Protein AF-A0A0F3GST8-F1 (afdb_monomer)

Mean predicted aligned error: 10.43 Å

Foldseek 3Di:
DPDDPPPCPPPPVVVVLVVLVVCLVVVQVVDPPPDPVNVVSVVSVVVSVVVVVVVVVVVVVVVVVVVVVVVVD

Sequence (73 aa):
MATGNTPIMDWSIFNGFRAMSANLAVEMPEAPQGGTLYRTLFLSALLLFFFTFALNTAAEIIRLRIKRKLRQL

Organism: NCBI:txid29290

Structure (mmCIF, N/CA/C/O backbone):
data_AF-A0A0F3GST8-F1
#
_entry.id   AF-A0A0F3GST8-F1
#
loop_
_atom_site.group_PDB
_atom_site.id
_atom_site.type_symbol
_atom_site.label_atom_id
_atom_site.label_alt_id
_atom_site.label_comp_id
_atom_site.label_asym_id
_atom_site.label_entity_id
_atom_site.label_seq_id
_atom_site.pdbx_PDB_ins_code
_atom_site.Cartn_x
_atom_site.Cartn_y
_atom_site.Cartn_z
_atom_site.occupancy
_atom_site.B_iso_or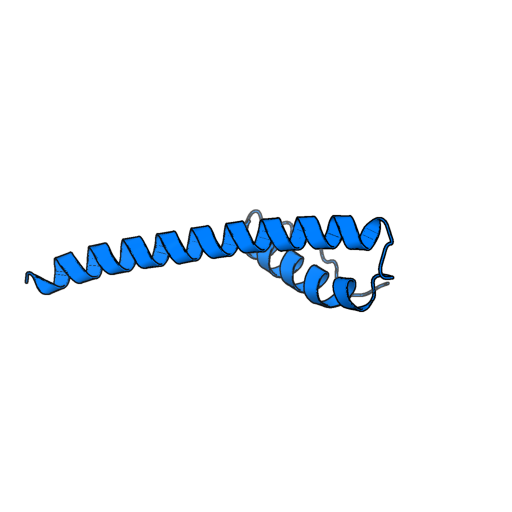_equiv
_atom_site.auth_seq_id
_atom_site.auth_comp_id
_atom_site.auth_asym_id
_atom_site.auth_atom_id
_atom_site.pdbx_PDB_model_num
ATOM 1 N N . MET A 1 1 ? 24.537 5.062 -11.773 1.00 45.31 1 MET A N 1
ATOM 2 C CA . MET A 1 1 ? 23.873 6.136 -11.004 1.00 45.31 1 MET A CA 1
ATOM 3 C C . MET A 1 1 ? 24.469 6.134 -9.606 1.00 45.31 1 MET A C 1
ATOM 5 O O . MET A 1 1 ? 24.432 5.104 -8.949 1.00 45.31 1 MET A O 1
ATOM 9 N N . ALA A 1 2 ? 25.113 7.233 -9.210 1.00 42.41 2 ALA A N 1
ATOM 10 C CA . ALA A 1 2 ? 25.788 7.410 -7.923 1.00 42.41 2 ALA A CA 1
ATOM 11 C C . ALA A 1 2 ? 25.042 8.484 -7.118 1.00 42.41 2 ALA A C 1
ATOM 13 O O . ALA A 1 2 ? 25.532 9.592 -6.915 1.00 42.41 2 ALA A O 1
ATOM 14 N N . THR A 1 3 ? 23.798 8.183 -6.740 1.00 46.50 3 THR A N 1
ATOM 15 C CA . THR A 1 3 ? 22.947 9.108 -5.984 1.00 46.50 3 THR A CA 1
ATOM 16 C C . THR A 1 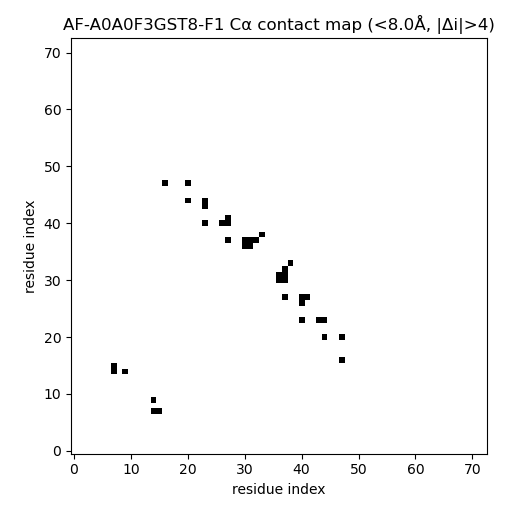3 ? 22.038 8.304 -5.052 1.00 46.50 3 THR A C 1
ATOM 18 O O . THR A 1 3 ? 21.043 7.745 -5.487 1.00 46.50 3 THR A O 1
ATOM 21 N N . GLY A 1 4 ? 22.398 8.223 -3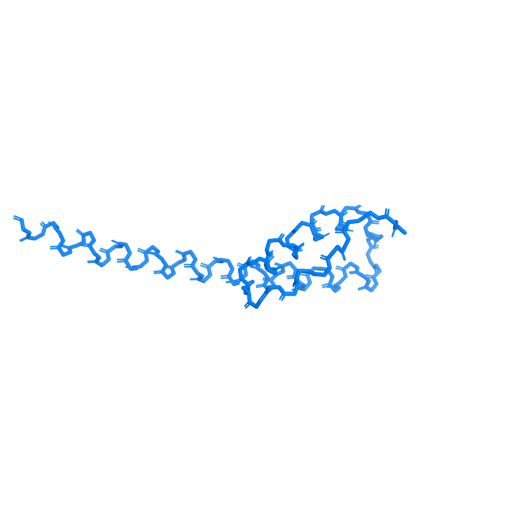.767 1.00 39.56 4 GLY A N 1
ATOM 22 C CA . GLY A 1 4 ? 21.400 8.167 -2.690 1.00 39.56 4 GLY A CA 1
ATOM 23 C C . GLY A 1 4 ? 20.750 6.836 -2.288 1.00 39.56 4 GLY A C 1
ATOM 24 O O . GLY A 1 4 ? 19.721 6.894 -1.627 1.00 39.56 4 GLY A O 1
ATOM 25 N N . ASN A 1 5 ? 21.325 5.664 -2.571 1.00 47.12 5 ASN A N 1
ATOM 26 C CA . ASN A 1 5 ? 20.861 4.397 -1.976 1.00 47.12 5 ASN A CA 1
ATOM 27 C C . ASN A 1 5 ? 21.568 4.099 -0.647 1.00 47.12 5 ASN A C 1
ATOM 29 O O . ASN A 1 5 ? 22.100 3.002 -0.488 1.00 47.12 5 ASN A O 1
ATOM 33 N N . THR A 1 6 ? 21.619 5.041 0.305 1.00 50.41 6 THR A N 1
ATOM 34 C CA . THR A 1 6 ? 22.023 4.665 1.671 1.00 50.41 6 THR A CA 1
ATOM 35 C C . THR A 1 6 ? 21.067 3.549 2.085 1.00 50.41 6 THR A C 1
ATOM 37 O O . THR A 1 6 ? 19.863 3.814 2.141 1.00 50.41 6 THR A O 1
ATOM 40 N N . PRO A 1 7 ? 21.532 2.298 2.263 1.00 48.53 7 PRO A N 1
ATOM 41 C CA . PRO A 1 7 ? 20.626 1.209 2.551 1.00 48.53 7 PRO A CA 1
ATOM 42 C C . PRO A 1 7 ? 20.001 1.558 3.891 1.00 48.53 7 PRO A C 1
ATOM 44 O O . PRO A 1 7 ? 20.691 1.629 4.907 1.00 48.53 7 PRO A O 1
ATOM 47 N N . ILE A 1 8 ? 18.710 1.878 3.870 1.00 56.47 8 ILE A N 1
ATOM 48 C CA . ILE A 1 8 ? 17.937 2.108 5.078 1.00 56.47 8 ILE A CA 1
ATOM 49 C C . ILE A 1 8 ? 17.873 0.734 5.756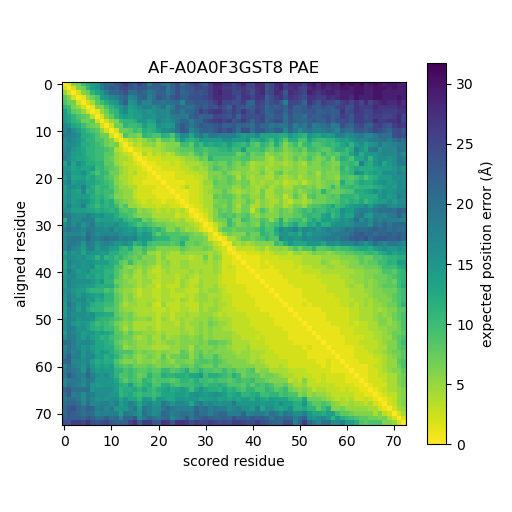 1.00 56.47 8 ILE A C 1
ATOM 51 O O . ILE A 1 8 ? 16.978 -0.059 5.495 1.00 56.47 8 ILE A O 1
ATOM 55 N N . MET A 1 9 ? 18.884 0.429 6.574 1.00 56.31 9 MET A N 1
ATOM 56 C CA . MET A 1 9 ? 18.984 -0.732 7.468 1.00 56.31 9 MET A CA 1
ATOM 57 C C . MET A 1 9 ? 18.130 -0.530 8.730 1.00 56.31 9 MET A C 1
ATOM 59 O O . MET A 1 9 ? 18.375 -1.135 9.768 1.00 56.31 9 MET A O 1
ATOM 63 N N . ASP A 1 10 ? 17.120 0.335 8.651 1.00 53.84 10 ASP A N 1
ATOM 64 C CA . ASP A 1 10 ? 16.096 0.451 9.672 1.00 53.84 10 ASP A CA 1
ATOM 65 C C . ASP A 1 10 ? 15.049 -0.630 9.410 1.00 53.84 10 ASP A C 1
ATOM 67 O O . ASP A 1 10 ? 14.420 -0.662 8.352 1.00 53.84 10 ASP A O 1
ATOM 71 N N . TRP A 1 11 ? 14.807 -1.492 10.398 1.00 55.62 11 TRP A N 1
ATOM 72 C CA . TRP A 1 11 ? 13.811 -2.577 10.354 1.00 55.62 11 TRP A CA 1
ATOM 73 C C . TRP A 1 11 ? 12.353 -2.075 10.219 1.00 55.62 11 TRP A C 1
ATOM 75 O O . TRP A 1 11 ? 11.401 -2.856 10.277 1.00 55.62 11 TRP A O 1
ATOM 85 N N . SER A 1 12 ? 12.156 -0.762 10.050 1.00 59.94 12 SER A N 1
ATOM 86 C CA . SER A 1 12 ? 10.865 -0.119 9.836 1.00 59.94 12 SER A CA 1
ATOM 87 C C . SER A 1 12 ? 10.396 -0.336 8.399 1.00 59.94 12 SER A C 1
ATOM 89 O O . SER A 1 12 ? 10.726 0.409 7.476 1.00 59.94 12 SER A O 1
ATOM 91 N N . ILE A 1 13 ? 9.559 -1.356 8.226 1.00 61.31 13 ILE A N 1
ATOM 92 C CA . ILE A 1 13 ? 8.924 -1.748 6.958 1.00 61.31 13 ILE A CA 1
ATOM 93 C C . ILE A 1 13 ? 8.213 -0.545 6.289 1.00 61.31 13 ILE A C 1
ATOM 95 O O . ILE A 1 13 ? 8.167 -0.436 5.065 1.00 61.31 13 ILE A O 1
ATOM 99 N N . PHE A 1 14 ? 7.742 0.426 7.083 1.00 66.88 14 PHE A N 1
ATOM 100 C CA . PHE A 1 14 ? 7.126 1.669 6.604 1.00 66.88 14 PHE A CA 1
ATOM 101 C C . PHE A 1 14 ? 8.086 2.585 5.827 1.00 66.88 14 PHE A C 1
ATOM 103 O O . PHE A 1 14 ? 7.668 3.214 4.853 1.00 66.88 14 PHE A O 1
ATOM 110 N N . ASN A 1 15 ? 9.368 2.640 6.204 1.00 64.94 15 ASN A N 1
ATOM 111 C CA . ASN A 1 15 ? 10.377 3.397 5.455 1.00 64.94 15 ASN A CA 1
ATOM 112 C C . ASN A 1 15 ? 10.695 2.726 4.110 1.00 64.94 15 ASN A C 1
ATOM 114 O O . ASN A 1 15 ? 10.874 3.418 3.107 1.00 64.94 15 ASN A O 1
ATOM 118 N N . GLY A 1 16 ? 10.675 1.389 4.069 1.00 70.88 16 GLY A N 1
ATOM 119 C CA . GLY A 1 16 ? 10.844 0.612 2.839 1.00 70.88 16 GLY A CA 1
ATOM 120 C C . GLY A 1 16 ? 9.774 0.921 1.788 1.00 70.88 16 GLY A C 1
ATOM 121 O O . GLY A 1 16 ? 10.108 1.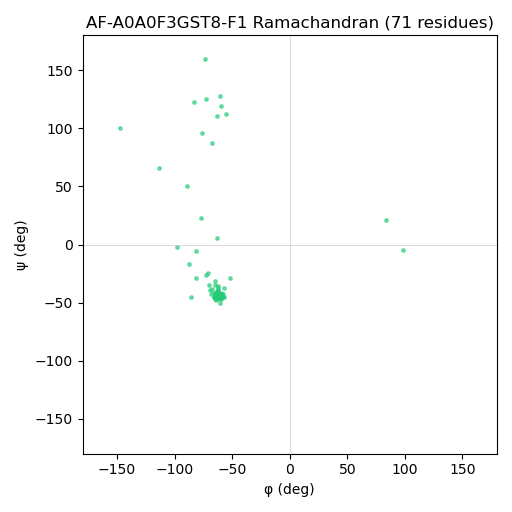169 0.631 1.00 70.88 16 GLY A O 1
ATOM 122 N N . PHE A 1 17 ? 8.499 1.013 2.185 1.00 74.19 17 PHE A N 1
ATOM 123 C CA . PHE A 1 17 ? 7.408 1.368 1.265 1.00 74.19 17 PHE A CA 1
ATOM 124 C C . PHE A 1 17 ? 7.562 2.767 0.658 1.00 74.19 17 PHE A C 1
ATOM 126 O O . PHE A 1 17 ? 7.281 2.964 -0.524 1.00 74.19 17 PHE A O 1
ATOM 133 N N . ARG A 1 18 ? 8.048 3.738 1.441 1.00 77.44 18 ARG A N 1
ATOM 134 C CA . ARG A 1 18 ? 8.299 5.101 0.952 1.00 77.44 18 ARG A CA 1
ATOM 135 C C . ARG A 1 18 ? 9.418 5.133 -0.087 1.00 77.44 18 ARG A C 1
ATOM 137 O O . ARG A 1 18 ? 9.260 5.782 -1.119 1.00 77.44 18 ARG A O 1
ATOM 144 N N . ALA A 1 19 ? 10.519 4.430 0.174 1.00 77.75 19 ALA A N 1
ATOM 145 C CA . ALA A 1 19 ? 11.628 4.314 -0.770 1.00 77.75 19 ALA A CA 1
ATOM 146 C C . ALA A 1 19 ? 11.197 3.594 -2.061 1.00 77.75 19 ALA A C 1
ATOM 148 O O . ALA A 1 19 ? 11.504 4.051 -3.158 1.00 77.75 19 ALA A O 1
ATOM 149 N N . MET A 1 20 ? 10.404 2.525 -1.939 1.00 76.69 20 MET A N 1
ATOM 150 C CA . MET A 1 20 ? 9.873 1.777 -3.080 1.00 76.69 20 MET A CA 1
ATOM 151 C C . MET A 1 20 ? 8.940 2.631 -3.956 1.00 76.69 20 MET A C 1
ATOM 153 O O . MET A 1 20 ? 9.093 2.628 -5.175 1.00 76.69 20 MET A O 1
ATOM 157 N N . SER A 1 21 ? 8.034 3.416 -3.355 1.00 81.19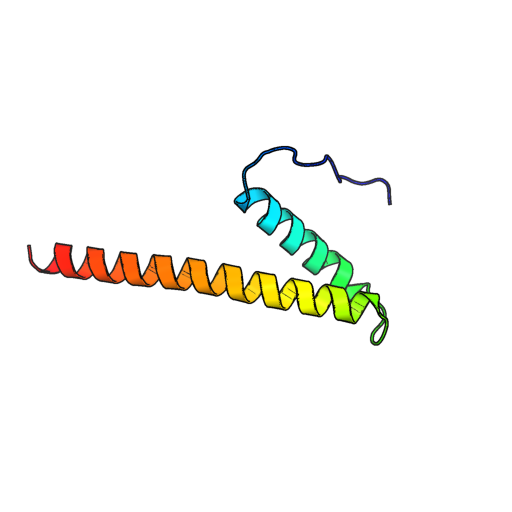 21 SER A N 1
ATOM 158 C CA . SER A 1 21 ? 7.199 4.394 -4.077 1.00 81.19 21 SER A CA 1
ATOM 159 C C . SER A 1 21 ? 8.032 5.428 -4.835 1.00 81.19 21 SER A C 1
ATOM 161 O O . SER A 1 21 ? 7.696 5.767 -5.967 1.00 81.19 21 SER A O 1
ATOM 163 N N . ALA A 1 22 ? 9.102 5.943 -4.220 1.00 79.38 22 ALA A N 1
ATOM 164 C CA . ALA A 1 22 ? 9.964 6.945 -4.842 1.00 79.38 22 ALA A CA 1
ATOM 165 C C . ALA A 1 22 ? 10.701 6.376 -6.063 1.00 79.38 22 ALA A C 1
ATOM 167 O O . ALA A 1 22 ? 10.683 6.997 -7.123 1.00 79.38 22 ALA A O 1
ATOM 168 N N . ASN A 1 23 ? 11.267 5.171 -5.946 1.00 81.00 23 ASN A N 1
ATOM 169 C CA . ASN A 1 23 ? 11.928 4.502 -7.068 1.00 81.00 23 ASN A CA 1
ATOM 170 C C . ASN A 1 23 ? 10.942 4.191 -8.197 1.00 81.00 23 ASN A C 1
ATOM 172 O O . ASN A 1 23 ? 11.234 4.467 -9.353 1.00 81.00 23 ASN A O 1
ATOM 176 N N . LEU A 1 24 ? 9.740 3.707 -7.873 1.00 82.75 24 LEU A N 1
ATOM 177 C CA . LEU A 1 24 ? 8.676 3.496 -8.857 1.00 82.75 24 LEU A CA 1
ATOM 178 C C . LEU A 1 24 ? 8.314 4.777 -9.617 1.00 82.75 24 LEU A C 1
ATOM 180 O O . LEU A 1 24 ? 8.187 4.741 -10.836 1.00 82.75 24 LEU A O 1
ATOM 184 N N . ALA A 1 25 ? 8.168 5.903 -8.917 1.00 79.69 25 ALA A N 1
ATOM 185 C CA . ALA A 1 25 ? 7.822 7.181 -9.535 1.00 79.69 25 ALA A CA 1
ATOM 186 C C . ALA A 1 25 ? 8.912 7.709 -10.485 1.00 79.69 25 ALA A C 1
ATOM 188 O O . ALA A 1 25 ? 8.585 8.383 -11.459 1.00 79.69 25 ALA A O 1
ATOM 189 N N . VAL A 1 26 ? 10.182 7.403 -10.206 1.00 77.62 26 VAL A N 1
ATOM 190 C CA . VAL A 1 26 ? 11.332 7.828 -11.020 1.00 77.62 26 VAL A CA 1
ATOM 191 C C . VAL A 1 26 ? 11.590 6.863 -12.179 1.00 77.62 26 VAL A C 1
ATOM 193 O O . VAL A 1 26 ? 11.759 7.297 -13.312 1.00 77.62 26 VAL A O 1
ATOM 196 N N . GLU A 1 27 ? 11.572 5.554 -11.928 1.00 77.69 27 GLU A N 1
ATOM 197 C CA . GLU A 1 27 ? 11.949 4.542 -12.922 1.00 77.69 27 GLU A CA 1
ATOM 198 C C . GLU A 1 27 ? 10.821 4.207 -13.910 1.00 77.69 27 GLU A C 1
ATOM 200 O O . GLU A 1 27 ? 11.098 3.849 -15.052 1.00 77.69 27 GLU A O 1
ATOM 205 N N . MET A 1 28 ? 9.543 4.328 -13.526 1.00 74.75 28 MET A N 1
ATOM 206 C CA . MET A 1 28 ? 8.423 4.070 -14.446 1.00 74.75 28 MET A CA 1
ATOM 207 C C . MET A 1 28 ? 8.392 4.954 -15.704 1.00 74.75 28 MET A C 1
ATOM 209 O O . MET A 1 28 ? 8.158 4.398 -16.778 1.00 74.75 28 MET A O 1
ATOM 213 N N . PRO A 1 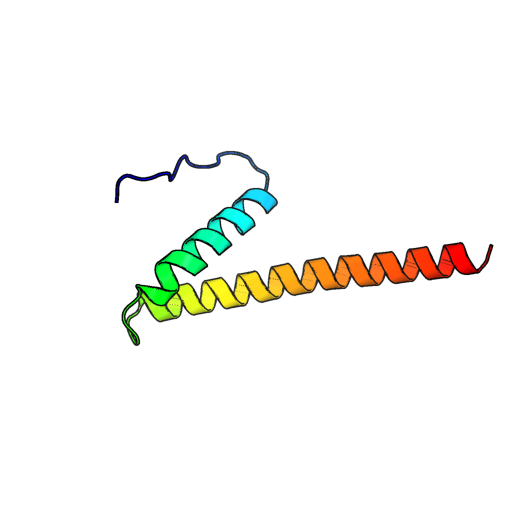29 ? 8.583 6.287 -15.629 1.00 71.81 29 PRO A N 1
ATOM 214 C CA . PRO A 1 29 ? 8.607 7.134 -16.822 1.00 71.81 29 PRO A CA 1
ATOM 215 C C . PRO A 1 29 ? 9.864 6.938 -17.684 1.00 71.81 29 PRO A C 1
ATOM 217 O O . PRO A 1 29 ? 9.810 7.184 -18.886 1.00 71.81 29 PRO A O 1
ATOM 220 N N . GLU A 1 30 ? 10.972 6.479 -17.097 1.00 71.00 30 GLU A N 1
ATOM 221 C CA . GLU A 1 30 ? 12.229 6.213 -17.813 1.00 71.00 30 GLU A CA 1
ATOM 222 C C . GLU A 1 30 ? 12.295 4.793 -18.406 1.00 71.00 30 GLU A C 1
ATOM 224 O O . GLU A 1 30 ? 13.110 4.520 -19.291 1.00 71.00 30 GLU A O 1
ATOM 229 N N . ALA A 1 31 ? 11.432 3.875 -17.957 1.00 73.88 31 ALA A N 1
ATOM 230 C CA . ALA A 1 31 ? 11.420 2.500 -18.436 1.00 73.88 31 ALA A CA 1
ATOM 231 C C . ALA A 1 31 ? 10.860 2.403 -19.872 1.00 73.88 31 ALA A C 1
ATOM 233 O O . ALA A 1 31 ? 9.717 2.804 -20.123 1.00 73.88 31 ALA A O 1
ATOM 234 N N . PRO A 1 32 ? 11.602 1.799 -20.824 1.00 71.31 32 PRO A N 1
ATOM 235 C CA . PRO A 1 32 ? 11.111 1.607 -22.182 1.00 71.31 32 PRO A CA 1
ATOM 236 C C . PRO A 1 32 ? 9.850 0.734 -22.186 1.00 71.31 32 PRO A C 1
ATOM 238 O O . PRO A 1 32 ? 9.814 -0.371 -21.630 1.00 71.31 32 PRO A O 1
ATOM 241 N N . GLN A 1 33 ? 8.807 1.249 -22.836 1.00 64.00 33 GLN A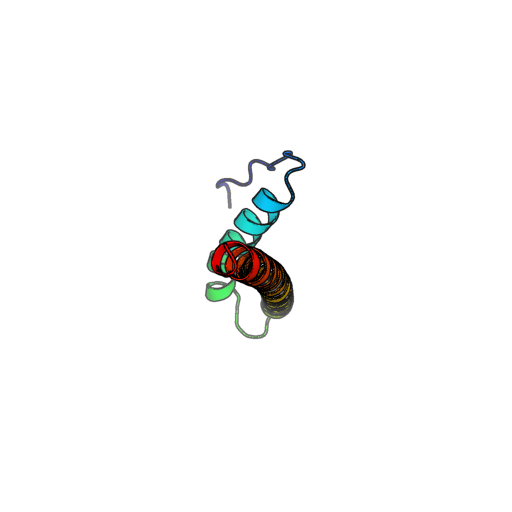 N 1
ATOM 242 C CA . GLN A 1 33 ? 7.494 0.619 -22.927 1.00 64.00 33 GLN A CA 1
ATOM 243 C C . GLN A 1 33 ? 7.628 -0.752 -23.609 1.00 64.00 33 GLN A C 1
ATOM 245 O O . GLN A 1 33 ? 8.083 -0.853 -24.745 1.00 64.00 33 GLN A O 1
ATOM 250 N N . GLY A 1 34 ? 7.263 -1.821 -22.895 1.00 67.69 34 GLY A N 1
ATOM 251 C CA . GLY A 1 34 ? 7.336 -3.201 -23.394 1.00 67.69 34 GLY A CA 1
ATOM 252 C C . GLY A 1 34 ? 8.569 -4.005 -22.961 1.00 67.69 34 GLY A C 1
ATOM 253 O O . GLY A 1 34 ? 8.611 -5.208 -23.216 1.00 67.69 34 GLY A O 1
ATOM 254 N N . GLY A 1 35 ? 9.531 -3.397 -22.257 1.00 76.56 35 GLY A N 1
ATOM 255 C CA . GLY A 1 35 ? 10.675 -4.111 -21.680 1.00 76.56 35 GLY A CA 1
ATOM 256 C C . GLY A 1 35 ? 10.319 -4.950 -20.444 1.00 76.56 35 GLY A C 1
ATOM 257 O O . GLY A 1 35 ? 9.326 -4.700 -19.756 1.00 76.56 35 GLY A O 1
ATOM 258 N N . THR A 1 36 ? 11.161 -5.930 -20.106 1.00 77.75 36 THR A N 1
ATOM 259 C CA . THR A 1 36 ? 11.005 -6.756 -18.891 1.00 77.75 36 THR A CA 1
ATOM 260 C C . THR A 1 36 ? 10.972 -5.904 -17.617 1.00 77.75 36 THR A C 1
ATOM 262 O O . THR A 1 36 ? 10.173 -6.169 -16.723 1.00 77.75 36 THR A O 1
ATOM 265 N N . LEU A 1 37 ? 11.769 -4.828 -17.567 1.00 79.44 37 LEU A N 1
ATOM 266 C CA . LEU A 1 37 ? 11.809 -3.881 -16.448 1.00 79.44 37 LEU A CA 1
ATOM 267 C C . LEU A 1 37 ? 10.453 -3.195 -16.210 1.00 79.44 37 LEU A C 1
ATOM 269 O O . LEU A 1 37 ? 9.994 -3.131 -15.073 1.00 79.44 37 LEU A O 1
ATOM 273 N N . TYR A 1 38 ? 9.775 -2.764 -17.279 1.00 81.69 38 TYR A N 1
ATOM 274 C CA . TYR A 1 38 ? 8.456 -2.130 -17.194 1.00 81.69 38 TYR A CA 1
ATOM 275 C C . TYR A 1 38 ? 7.425 -3.055 -16.532 1.00 81.69 38 TYR A C 1
ATOM 277 O O . TYR A 1 38 ? 6.662 -2.627 -15.670 1.00 81.69 38 TYR A O 1
ATOM 285 N N . ARG A 1 39 ? 7.433 -4.350 -16.880 1.00 82.56 39 ARG A N 1
ATOM 286 C CA . ARG A 1 39 ? 6.511 -5.343 -16.300 1.00 82.56 39 ARG A CA 1
ATOM 287 C C . ARG A 1 39 ? 6.768 -5.559 -14.808 1.00 82.56 39 ARG A C 1
ATOM 289 O O . ARG A 1 39 ? 5.820 -5.626 -14.030 1.00 82.56 39 ARG A O 1
ATOM 296 N N . THR A 1 40 ? 8.036 -5.637 -14.408 1.00 84.25 40 THR A N 1
ATOM 297 C CA . THR A 1 40 ? 8.425 -5.815 -13.002 1.00 84.25 40 T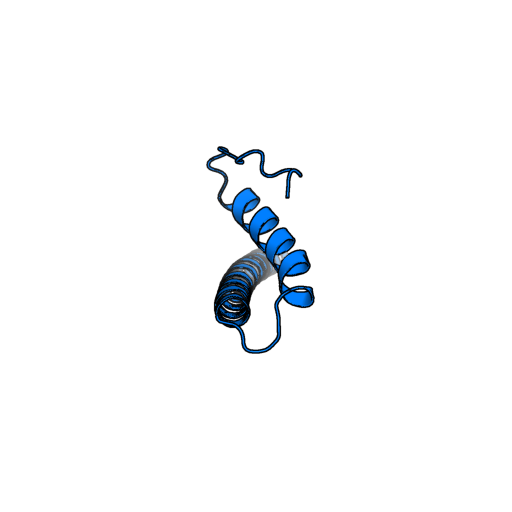HR A CA 1
ATOM 298 C C . THR A 1 40 ? 8.099 -4.580 -12.163 1.00 84.25 40 THR A C 1
ATOM 300 O O . THR A 1 40 ? 7.545 -4.717 -11.071 1.00 84.25 40 THR A O 1
ATOM 303 N N . LEU A 1 41 ? 8.370 -3.377 -12.681 1.00 85.31 41 LEU A N 1
ATOM 304 C CA . LEU A 1 41 ? 7.966 -2.117 -12.050 1.00 85.31 41 LEU A CA 1
ATOM 305 C C . LEU A 1 41 ? 6.444 -2.046 -11.921 1.00 85.31 41 LEU A C 1
ATOM 307 O O . LEU A 1 41 ? 5.931 -1.744 -10.850 1.00 85.31 41 LEU A O 1
ATOM 311 N N . PHE A 1 42 ? 5.701 -2.407 -12.966 1.00 85.25 42 PHE A N 1
ATOM 312 C CA . PHE A 1 42 ? 4.241 -2.409 -12.925 1.00 85.25 42 PHE A CA 1
ATOM 313 C C . PHE A 1 42 ? 3.678 -3.341 -11.847 1.00 85.25 42 PHE A C 1
ATOM 315 O O . PHE A 1 42 ? 2.827 -2.935 -11.055 1.00 85.25 42 PHE A O 1
ATOM 322 N N . LEU A 1 43 ? 4.192 -4.569 -11.761 1.00 88.25 43 LEU A N 1
ATOM 323 C CA . LEU A 1 43 ? 3.792 -5.520 -10.725 1.00 88.25 43 LEU A CA 1
ATOM 324 C C . LEU A 1 43 ? 4.132 -5.004 -9.318 1.00 88.25 43 LEU A C 1
ATOM 326 O O . LEU A 1 43 ? 3.319 -5.110 -8.401 1.00 88.25 43 LEU A O 1
ATOM 330 N N . SER A 1 44 ? 5.301 -4.382 -9.168 1.00 86.31 44 SER A N 1
ATOM 331 C CA . SER A 1 44 ? 5.748 -3.764 -7.917 1.00 86.31 44 SER A CA 1
ATOM 332 C C . SER A 1 44 ? 4.839 -2.603 -7.491 1.00 86.31 44 SER A C 1
ATOM 334 O O . SER A 1 44 ? 4.453 -2.524 -6.325 1.00 86.31 44 SER A O 1
ATOM 336 N N . ALA A 1 45 ? 4.428 -1.746 -8.433 1.00 86.69 45 ALA A N 1
ATOM 337 C CA . ALA A 1 45 ? 3.484 -0.654 -8.190 1.00 86.69 45 ALA A CA 1
ATOM 338 C C . ALA A 1 45 ? 2.111 -1.162 -7.753 1.00 86.69 45 ALA A C 1
ATOM 340 O O . ALA A 1 45 ? 1.512 -0.629 -6.821 1.00 86.69 45 ALA A O 1
ATOM 341 N N . LEU A 1 46 ? 1.620 -2.211 -8.412 1.00 90.06 46 LEU A N 1
ATOM 342 C CA . LEU A 1 46 ? 0.323 -2.808 -8.123 1.00 90.06 46 LEU A CA 1
ATOM 343 C C . LEU A 1 46 ? 0.298 -3.415 -6.714 1.00 90.06 46 LEU A C 1
ATOM 345 O O . LEU A 1 46 ? -0.640 -3.172 -5.957 1.00 90.06 46 LEU A O 1
ATOM 349 N N . LEU A 1 47 ? 1.351 -4.134 -6.318 1.00 89.38 47 LEU A N 1
ATOM 350 C CA . LEU A 1 47 ? 1.485 -4.657 -4.954 1.00 89.38 47 LEU A CA 1
ATOM 351 C C . LEU A 1 47 ? 1.505 -3.536 -3.911 1.00 89.38 47 LEU A C 1
ATOM 353 O O . LEU A 1 47 ? 0.793 -3.602 -2.906 1.00 89.38 47 LEU A O 1
ATOM 357 N N . LEU A 1 48 ? 2.285 -2.488 -4.169 1.00 88.88 48 LEU A N 1
ATOM 358 C CA . LEU A 1 48 ? 2.386 -1.333 -3.286 1.00 88.88 48 LEU A CA 1
ATOM 359 C C . LEU A 1 48 ? 1.048 -0.598 -3.141 1.00 88.88 48 LEU A C 1
ATOM 361 O O . LEU A 1 48 ? 0.676 -0.192 -2.036 1.00 88.88 48 LEU A O 1
ATOM 365 N N . PHE A 1 49 ? 0.298 -0.477 -4.238 1.00 88.50 49 PHE A N 1
ATOM 366 C CA . PHE A 1 49 ? -1.051 0.074 -4.247 1.00 88.50 49 PHE A CA 1
ATOM 367 C C . PHE A 1 49 ? -1.993 -0.745 -3.364 1.00 88.50 49 PHE A C 1
ATOM 369 O O . PHE A 1 49 ? -2.637 -0.172 -2.488 1.00 88.50 49 PHE A O 1
ATOM 376 N N . PHE A 1 50 ? -2.034 -2.072 -3.522 1.00 92.75 50 PHE A N 1
ATOM 377 C CA . PHE A 1 50 ? -2.879 -2.932 -2.685 1.00 92.75 50 PHE A CA 1
ATOM 378 C C . PHE A 1 50 ? -2.527 -2.825 -1.206 1.00 92.75 50 PHE A C 1
ATOM 380 O O . PHE A 1 50 ? -3.425 -2.735 -0.370 1.00 92.75 50 PHE A O 1
ATOM 387 N N . PHE A 1 51 ? -1.238 -2.787 -0.875 1.00 87.81 51 PHE A N 1
ATOM 388 C CA . PHE A 1 51 ? -0.796 -2.660 0.508 1.00 87.81 51 PHE A CA 1
ATOM 389 C C . PHE A 1 51 ? -1.211 -1.313 1.114 1.00 87.81 51 PHE A C 1
ATOM 391 O O . PHE A 1 51 ? -1.804 -1.257 2.193 1.00 87.81 51 PHE A O 1
ATOM 398 N N . THR A 1 52 ? -0.974 -0.224 0.379 1.00 87.31 52 THR A N 1
ATOM 399 C CA . THR A 1 52 ? -1.370 1.130 0.785 1.00 87.31 52 THR A CA 1
ATOM 400 C C . THR A 1 52 ? -2.885 1.225 0.938 1.00 87.31 52 THR A C 1
ATOM 402 O O . THR A 1 52 ? -3.379 1.750 1.936 1.00 87.31 52 THR A O 1
ATOM 405 N N . PHE A 1 53 ? -3.637 0.679 -0.014 1.00 91.38 53 PHE A N 1
ATOM 406 C CA . PHE A 1 53 ? -5.093 0.659 0.011 1.00 91.38 53 PHE A CA 1
ATOM 407 C C . PHE A 1 53 ? -5.631 -0.137 1.203 1.00 91.38 53 PHE A C 1
ATOM 409 O O . PHE A 1 53 ? -6.506 0.353 1.917 1.00 91.38 53 PHE A O 1
ATOM 416 N N . ALA A 1 54 ? -5.088 -1.328 1.469 1.00 92.69 54 ALA A N 1
ATOM 417 C CA . ALA A 1 54 ? -5.504 -2.171 2.585 1.00 92.69 54 ALA A CA 1
ATOM 418 C C . ALA A 1 54 ? -5.254 -1.491 3.938 1.00 92.69 54 ALA A C 1
ATOM 420 O O . ALA A 1 54 ? -6.153 -1.457 4.779 1.00 92.69 54 ALA A O 1
ATOM 421 N N . LEU A 1 55 ? -4.074 -0.892 4.132 1.00 90.31 55 LEU A N 1
ATOM 422 C CA . LEU A 1 55 ? -3.752 -0.159 5.358 1.00 90.31 55 LEU A CA 1
ATOM 423 C C . LEU A 1 55 ? -4.657 1.058 5.563 1.00 90.31 55 LEU A C 1
ATOM 425 O O . LEU A 1 55 ? -5.195 1.238 6.655 1.00 90.31 55 LEU A O 1
ATOM 429 N N . ASN A 1 56 ? -4.867 1.869 4.522 1.00 91.00 56 ASN A N 1
ATOM 430 C CA . ASN A 1 56 ? -5.762 3.025 4.606 1.00 91.00 56 ASN A CA 1
ATOM 431 C C . ASN A 1 56 ? -7.210 2.596 4.878 1.00 91.00 56 ASN A C 1
ATOM 433 O O . ASN A 1 56 ? -7.888 3.195 5.710 1.00 91.00 56 ASN A O 1
ATOM 437 N N . THR A 1 57 ? -7.669 1.518 4.240 1.00 93.00 57 THR A N 1
ATOM 438 C CA . THR A 1 57 ? -9.010 0.961 4.462 1.00 93.00 57 THR A CA 1
ATOM 439 C C . THR A 1 57 ? -9.167 0.460 5.897 1.00 93.00 57 THR A C 1
ATOM 441 O O . THR A 1 57 ? -10.157 0.777 6.554 1.00 93.00 57 THR A O 1
ATOM 444 N N . ALA A 1 58 ? -8.184 -0.271 6.427 1.00 92.81 58 ALA A N 1
ATOM 445 C CA . ALA A 1 58 ? -8.191 -0.725 7.815 1.00 92.81 58 ALA A CA 1
ATOM 446 C C . ALA A 1 58 ? -8.209 0.457 8.798 1.00 92.81 58 ALA A C 1
ATOM 448 O O . ALA A 1 58 ? -9.000 0.458 9.744 1.00 92.81 58 ALA A O 1
ATOM 449 N N . ALA A 1 59 ? -7.396 1.487 8.546 1.00 91.19 59 ALA A N 1
ATOM 450 C CA . ALA A 1 59 ? -7.376 2.707 9.346 1.00 91.19 59 ALA A CA 1
ATOM 451 C C . ALA A 1 59 ? -8.745 3.406 9.349 1.00 91.19 59 ALA A C 1
ATOM 453 O O . ALA A 1 59 ? -9.234 3.794 10.412 1.00 91.19 59 ALA A O 1
ATOM 454 N N . GLU A 1 60 ? -9.408 3.501 8.195 1.00 92.06 60 GLU A N 1
ATOM 455 C CA . GLU A 1 60 ? -10.736 4.110 8.089 1.00 92.06 60 GLU A CA 1
ATOM 456 C C . GLU A 1 60 ? -11.819 3.258 8.775 1.00 92.06 60 GLU A C 1
ATOM 458 O O . GLU A 1 60 ? -12.666 3.796 9.486 1.00 92.06 60 GLU A O 1
ATOM 463 N N . ILE A 1 61 ? -11.766 1.925 8.676 1.00 92.88 61 ILE A N 1
ATOM 464 C CA . ILE A 1 61 ? -12.682 1.028 9.406 1.00 92.88 61 ILE A CA 1
ATOM 465 C C . ILE A 1 61 ? -12.535 1.217 10.922 1.00 92.88 61 ILE A C 1
ATOM 467 O O . ILE A 1 61 ? -13.536 1.343 11.637 1.00 92.88 61 ILE A O 1
ATOM 471 N N . ILE A 1 62 ? -11.299 1.267 11.426 1.00 91.44 62 ILE A N 1
ATOM 472 C CA . ILE A 1 62 ? -11.017 1.517 12.845 1.00 91.44 62 ILE A CA 1
ATOM 473 C C . ILE A 1 62 ? -11.547 2.898 13.245 1.00 91.44 62 ILE A C 1
ATOM 475 O O . ILE A 1 62 ? -12.248 3.024 14.254 1.00 91.44 62 ILE A O 1
ATOM 479 N N . ARG A 1 63 ? -11.287 3.926 12.429 1.00 90.44 63 ARG A N 1
ATOM 480 C CA . ARG A 1 63 ? -11.766 5.295 12.647 1.00 90.44 63 ARG A CA 1
ATOM 481 C C . ARG A 1 63 ? -13.287 5.358 12.727 1.00 90.44 63 ARG A C 1
ATOM 483 O O . ARG A 1 63 ? -13.824 5.985 13.640 1.00 90.44 63 ARG A O 1
ATOM 490 N N . LEU A 1 64 ? -13.993 4.677 11.825 1.00 90.25 64 LEU A N 1
ATOM 491 C CA . LEU A 1 64 ? -15.452 4.584 11.838 1.00 90.25 64 LEU A CA 1
ATOM 492 C C . LEU A 1 64 ? -15.959 3.882 13.101 1.00 90.25 64 LEU A C 1
ATOM 494 O O . LEU A 1 64 ? -16.937 4.336 13.698 1.00 90.25 64 LEU A O 1
ATOM 498 N N . ARG A 1 65 ? -15.284 2.819 13.550 1.00 87.75 65 ARG A N 1
ATOM 499 C CA . ARG A 1 65 ? -15.640 2.090 14.774 1.00 87.75 65 ARG A CA 1
ATOM 500 C C . ARG A 1 65 ? -15.479 2.959 16.024 1.00 87.75 65 ARG A C 1
ATOM 502 O O . ARG A 1 65 ? -16.393 3.002 16.846 1.00 87.75 65 ARG A O 1
ATOM 509 N N . ILE A 1 66 ? -14.374 3.698 16.136 1.00 88.88 66 ILE A N 1
ATOM 510 C CA . ILE A 1 66 ? -14.129 4.649 17.235 1.00 88.88 66 ILE A CA 1
ATOM 511 C C . ILE A 1 66 ? -15.151 5.790 17.191 1.00 88.88 66 ILE A C 1
ATOM 513 O O . ILE A 1 66 ? -15.784 6.091 18.202 1.00 88.88 66 ILE A O 1
ATOM 517 N N . LYS A 1 67 ? -15.380 6.386 16.014 1.00 86.12 67 LYS A N 1
ATOM 518 C CA . LYS A 1 67 ? -16.333 7.491 15.840 1.00 86.12 67 LYS A CA 1
ATOM 519 C C . LYS A 1 67 ? -17.767 7.076 16.164 1.00 86.12 67 LYS A C 1
ATOM 521 O O . LYS A 1 67 ? -18.510 7.892 16.690 1.00 86.12 67 LYS A O 1
ATOM 526 N N . ARG A 1 68 ? -18.176 5.836 15.865 1.00 81.19 68 ARG A N 1
ATOM 527 C CA . ARG A 1 68 ? -19.485 5.303 16.289 1.00 81.19 68 ARG A CA 1
ATOM 528 C C . ARG A 1 68 ? -19.583 5.193 17.810 1.00 81.19 68 ARG A C 1
ATOM 530 O O . ARG A 1 68 ? -20.605 5.579 18.357 1.00 81.19 68 ARG A O 1
ATOM 537 N N . LYS A 1 69 ? -18.519 4.736 18.478 1.00 74.19 69 LYS A N 1
ATOM 538 C CA . LYS A 1 69 ? -18.478 4.579 19.939 1.00 74.19 69 LYS A CA 1
ATOM 539 C C . LYS A 1 69 ? -18.511 5.922 20.680 1.00 74.19 69 LYS A C 1
ATOM 541 O O . LYS A 1 69 ? -19.186 6.038 21.690 1.00 74.19 69 LYS A O 1
ATOM 546 N N . LEU A 1 70 ? -17.827 6.938 20.148 1.00 72.56 70 LEU A N 1
ATOM 547 C CA . LEU A 1 70 ? -17.826 8.300 20.700 1.00 72.56 70 LEU A CA 1
ATOM 548 C C . LEU A 1 70 ? -19.139 9.055 20.470 1.00 72.56 70 LEU A C 1
ATOM 550 O O . LEU A 1 70 ? -19.446 9.951 21.234 1.00 72.56 70 LEU A O 1
ATOM 554 N N . ARG A 1 71 ? -19.908 8.714 19.427 1.00 70.06 71 ARG A N 1
ATOM 555 C CA . ARG A 1 71 ? -21.194 9.371 19.125 1.00 70.06 71 ARG A CA 1
ATOM 556 C C . ARG A 1 71 ? -22.372 8.836 19.950 1.00 70.06 71 ARG A C 1
ATOM 558 O O . ARG A 1 71 ? -23.481 9.322 19.778 1.00 70.06 71 ARG A O 1
ATOM 565 N N . GLN A 1 72 ? -22.146 7.784 20.739 1.00 58.88 72 GLN A N 1
ATOM 566 C CA . GLN A 1 72 ? -23.127 7.188 21.654 1.00 58.88 72 GLN A CA 1
ATOM 567 C C . GLN A 1 72 ? -22.957 7.674 23.108 1.00 58.88 72 GLN A C 1
ATOM 569 O O . GLN A 1 72 ? -23.739 7.265 23.961 1.00 58.88 72 GLN A O 1
ATOM 574 N N . LEU A 1 73 ? -21.949 8.512 23.372 1.00 53.03 73 LEU A N 1
ATOM 575 C CA . LEU A 1 73 ? -21.771 9.293 24.600 1.00 53.03 73 LEU A CA 1
ATOM 576 C C . LEU A 1 73 ? -22.259 10.722 24.349 1.00 53.03 73 LEU A C 1
ATOM 578 O O . LEU A 1 73 ? -22.809 11.309 25.301 1.00 53.03 73 LEU A O 1
#

Nearest PDB structures (foldseek):
  6jqa-assembly1_B  TM=3.653E-01  e=2.371E+00  Onion yellows phytoplasma OY-W

Secondary structure (DSSP, 8-state):
--S---------HHHHHHHHHHHHHHHHHHSPTTSHHHHHHHHHHHHHHHHHHHHHHHHHHHHHHHHHHHTT-

Solvent-accessible surface area (backbone atoms only — not comparable to full-atom values): 4444 Å² total; per-residue (Å²): 138,94,76,86,78,72,77,77,85,59,91,50,66,71,58,53,54,54,53,51,52,52,49,48,68,58,46,59,83,72,39,57,90,86,40,74,65,40,55,54,50,50,53,52,50,51,54,51,48,53,51,53,49,50,51,53,50,51,52,49,54,50,48,52,53,51,53,55,60,61,72,75,110

Radius of gyration: 17.7 Å; Cα contacts (8 Å, |Δi|>4): 19; chains: 1; bounding box: 49×16×48 Å

pLDDT: mean 75.85, std 14.57, range [39.56, 93.0]